Protein AF-A0A0P9UW03-F1 (afdb_monomer)

Structure (mmCIF, N/CA/C/O backbone):
data_AF-A0A0P9UW03-F1
#
_entry.id   AF-A0A0P9UW03-F1
#
loop_
_atom_site.group_PDB
_atom_site.id
_atom_site.type_symbol
_atom_site.label_atom_id
_atom_site.label_alt_id
_atom_site.label_comp_id
_atom_site.label_asym_id
_atom_site.label_entity_id
_atom_site.label_seq_id
_atom_site.pdbx_PDB_ins_code
_atom_site.Cartn_x
_atom_site.Cartn_y
_atom_site.Cartn_z
_atom_site.occupancy
_atom_site.B_iso_or_equiv
_atom_site.auth_seq_id
_atom_site.auth_comp_id
_atom_site.auth_asym_id
_atom_site.auth_atom_id
_atom_site.pdbx_PDB_model_num
ATOM 1 N N . MET A 1 1 ? -14.254 2.993 82.848 1.00 34.12 1 MET A N 1
ATOM 2 C CA . MET A 1 1 ? -15.369 2.214 82.258 1.00 34.12 1 MET A CA 1
ATOM 3 C C . MET A 1 1 ? -15.963 3.049 81.121 1.00 34.12 1 MET A C 1
ATOM 5 O O . MET A 1 1 ? -16.793 3.900 81.372 1.00 34.12 1 MET A O 1
ATOM 9 N N . ASN A 1 2 ? -15.267 3.167 79.989 1.00 41.25 2 ASN A N 1
ATOM 10 C CA . ASN A 1 2 ? -15.524 2.477 78.713 1.00 41.25 2 ASN A CA 1
ATOM 11 C C . ASN A 1 2 ? -16.991 2.553 78.235 1.00 41.25 2 ASN A C 1
ATOM 13 O O . ASN A 1 2 ? -17.803 1.701 78.590 1.00 41.25 2 ASN A O 1
ATOM 17 N N . ALA A 1 3 ? -17.296 3.564 77.414 1.00 46.59 3 ALA A N 1
ATOM 18 C CA . ALA A 1 3 ? -18.550 3.689 76.675 1.00 46.59 3 ALA A CA 1
ATOM 19 C C . ALA A 1 3 ? -18.263 3.775 75.167 1.00 46.59 3 ALA A C 1
ATOM 21 O O . ALA A 1 3 ? -17.296 4.387 74.719 1.00 46.59 3 ALA A O 1
ATOM 22 N N . LYS A 1 4 ? -19.090 3.052 74.416 1.00 47.91 4 LYS A N 1
ATOM 23 C CA . LYS A 1 4 ? -18.868 2.516 73.073 1.00 47.91 4 LYS A CA 1
ATOM 24 C C . LYS A 1 4 ? -19.266 3.478 71.944 1.00 47.91 4 LYS A C 1
ATOM 26 O O . LYS A 1 4 ? -20.337 4.062 71.988 1.00 47.91 4 LYS A O 1
ATOM 31 N N . ARG A 1 5 ? -18.446 3.423 70.884 1.00 53.12 5 ARG A N 1
ATOM 32 C CA . ARG A 1 5 ? -18.746 3.431 69.433 1.00 53.12 5 ARG A CA 1
ATOM 33 C C . ARG A 1 5 ? -19.629 4.551 68.858 1.0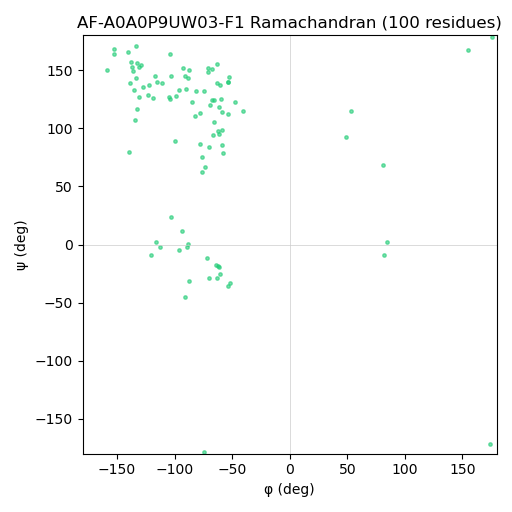0 53.12 5 ARG A C 1
ATOM 35 O O . ARG A 1 5 ? -20.846 4.484 68.950 1.00 53.12 5 ARG A O 1
ATOM 42 N N . LEU A 1 6 ? -19.021 5.369 67.997 1.00 51.91 6 LEU A N 1
ATOM 43 C CA . LEU A 1 6 ? -19.617 5.706 66.702 1.00 51.91 6 LEU A CA 1
ATOM 44 C C . LEU A 1 6 ? -18.565 5.564 65.594 1.00 51.91 6 LEU A C 1
ATOM 46 O O . LEU A 1 6 ? -17.529 6.223 65.594 1.00 51.91 6 LEU A O 1
ATOM 50 N N . LEU A 1 7 ? -18.846 4.623 64.691 1.00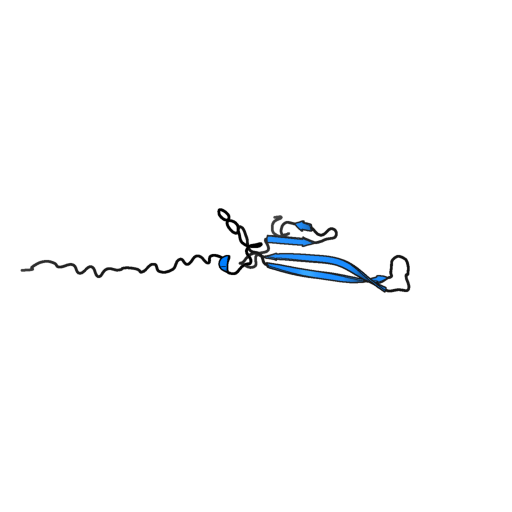 52.00 7 LEU A N 1
ATOM 51 C CA . LEU A 1 7 ? -18.197 4.430 63.401 1.00 52.00 7 LEU A CA 1
ATOM 52 C C . LEU A 1 7 ? -18.426 5.687 62.547 1.00 52.00 7 LEU A C 1
ATOM 54 O O . LEU A 1 7 ? -19.565 5.962 62.185 1.00 52.00 7 LEU A O 1
ATOM 58 N N . CYS A 1 8 ? -17.362 6.380 62.149 1.00 37.59 8 CYS A N 1
ATOM 59 C CA . CYS A 1 8 ? -17.387 7.197 60.937 1.00 37.59 8 CYS A CA 1
ATOM 60 C C . CYS A 1 8 ? -16.714 6.388 59.826 1.00 37.59 8 CYS A C 1
ATOM 62 O O . CYS A 1 8 ? -15.499 6.452 59.644 1.00 37.59 8 CYS A O 1
ATOM 64 N N . LEU A 1 9 ? -17.507 5.589 59.102 1.00 45.03 9 LEU A N 1
ATOM 65 C CA . LEU A 1 9 ? -17.131 5.145 57.761 1.00 45.03 9 LEU A CA 1
ATOM 66 C C . LEU A 1 9 ? -17.121 6.394 56.876 1.00 45.03 9 LEU A C 1
ATOM 68 O O . LEU A 1 9 ? -18.158 6.808 56.362 1.00 45.03 9 LEU A O 1
ATOM 72 N N . ALA A 1 10 ? -15.956 7.018 56.722 1.00 56.12 10 ALA A N 1
ATOM 73 C CA . ALA A 1 10 ? -15.746 7.986 55.660 1.00 56.12 10 ALA A CA 1
ATOM 74 C C . ALA A 1 10 ? -15.818 7.222 54.331 1.00 56.12 10 ALA A C 1
ATOM 76 O O . ALA A 1 10 ? -14.943 6.418 54.000 1.00 56.12 10 ALA A O 1
ATOM 77 N N . GLY A 1 11 ? -16.938 7.407 53.634 1.00 50.75 11 GLY A N 1
ATOM 78 C CA . GLY A 1 11 ? -17.266 6.751 52.380 1.00 50.75 11 GLY A CA 1
ATOM 79 C C . GLY A 1 11 ? -16.163 6.947 51.348 1.00 50.75 11 GLY A C 1
ATOM 80 O O . GLY A 1 11 ? -15.941 8.044 50.847 1.00 50.75 11 GLY A O 1
ATOM 81 N N . SER A 1 12 ? -15.491 5.851 51.009 1.00 57.44 12 SER A N 1
ATOM 82 C CA . SER A 1 12 ? -14.648 5.765 49.822 1.00 57.44 12 SER A CA 1
ATOM 83 C C . SER A 1 12 ? -15.554 5.621 48.598 1.00 57.44 12 SER A C 1
ATOM 85 O O . SER 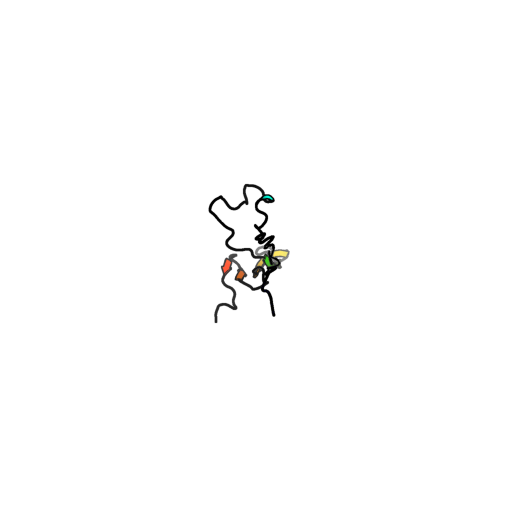A 1 12 ? -15.710 4.533 48.053 1.00 57.44 12 SER A O 1
ATOM 87 N N . THR A 1 13 ? -16.202 6.706 48.173 1.00 57.00 13 THR A N 1
ATOM 88 C CA . THR A 1 13 ? -16.796 6.768 46.834 1.00 57.00 13 THR A CA 1
ATOM 89 C C . THR A 1 13 ? -15.671 7.036 45.843 1.00 57.00 13 THR A C 1
ATOM 91 O O . THR A 1 13 ? -15.370 8.183 45.516 1.00 57.00 13 THR A O 1
ATOM 94 N N . LEU A 1 14 ? -15.018 5.961 45.394 1.00 55.81 14 LEU A N 1
ATOM 95 C CA . LEU A 1 14 ? -14.230 5.965 44.166 1.00 55.81 14 LEU A CA 1
ATOM 96 C C . LEU A 1 14 ? -15.176 6.356 43.028 1.00 55.81 14 LEU A C 1
ATOM 98 O O . LEU A 1 14 ? -15.957 5.542 42.538 1.00 55.81 14 LEU A O 1
ATOM 102 N N . ALA A 1 15 ? -15.136 7.631 42.650 1.00 52.59 15 ALA A N 1
ATOM 103 C CA . ALA A 1 15 ? -15.757 8.126 41.439 1.00 52.59 15 ALA A CA 1
ATOM 104 C C . ALA A 1 15 ? -15.077 7.428 40.254 1.00 52.59 15 ALA A C 1
ATOM 106 O O . ALA A 1 15 ? -13.987 7.796 39.824 1.00 52.59 15 ALA A O 1
ATOM 107 N N . PHE A 1 16 ? -15.719 6.372 39.759 1.00 59.12 16 PHE A N 1
ATOM 108 C CA . PHE A 1 16 ? -15.352 5.662 38.540 1.00 59.12 16 PHE A CA 1
ATOM 109 C C . PHE A 1 16 ? -15.800 6.505 37.338 1.00 59.12 16 PHE A C 1
ATOM 111 O O . PHE A 1 16 ? -16.703 6.145 36.586 1.00 59.12 16 PHE A O 1
ATOM 118 N N . THR A 1 17 ? -15.244 7.708 37.208 1.00 55.97 17 THR A N 1
ATOM 119 C CA . THR A 1 17 ? -15.541 8.595 36.087 1.00 55.97 17 THR A CA 1
ATOM 120 C C . THR A 1 17 ? -14.647 8.243 34.910 1.00 55.97 17 THR A C 1
ATOM 122 O O . THR A 1 17 ? -13.424 8.311 35.001 1.00 55.97 17 THR A O 1
ATOM 125 N N . CYS A 1 18 ? -15.316 7.932 33.800 1.00 46.69 18 CYS A N 1
ATOM 126 C CA . CYS A 1 18 ? -14.798 7.853 32.439 1.00 46.69 18 CYS A CA 1
ATOM 127 C C . CYS A 1 18 ? -14.060 6.561 32.054 1.00 46.69 18 CYS A C 1
ATOM 129 O O . CYS A 1 18 ? -12.914 6.593 31.616 1.00 46.69 18 CYS A O 1
ATOM 131 N N . LEU A 1 19 ? -14.804 5.448 31.973 1.00 50.62 19 LEU A N 1
ATOM 132 C CA . LEU A 1 19 ? -14.663 4.589 30.787 1.00 50.62 19 LEU A CA 1
ATOM 133 C C . LEU A 1 19 ? -15.348 5.277 29.600 1.00 50.62 19 LEU A C 1
ATOM 135 O O . LEU A 1 19 ? -16.346 4.800 29.060 1.00 50.62 19 LEU A O 1
ATOM 139 N N . SER A 1 20 ? -14.787 6.403 29.164 1.00 52.31 20 SER A N 1
ATOM 140 C CA . SER A 1 20 ? -14.965 6.835 27.785 1.00 52.31 20 SER A CA 1
ATOM 141 C C . SER A 1 20 ? -14.158 5.851 26.960 1.00 52.31 20 SER A C 1
ATOM 143 O O . SER A 1 20 ? -12.985 6.062 26.658 1.00 52.31 20 SER A O 1
ATOM 145 N N . SER A 1 21 ? -14.781 4.712 26.662 1.00 51.59 21 SER A N 1
ATOM 146 C CA . SER A 1 21 ? -14.346 3.884 25.552 1.00 51.59 21 SER A CA 1
ATOM 147 C C . SER A 1 21 ? -14.173 4.851 24.394 1.00 51.59 21 SER A C 1
ATOM 149 O O . SER A 1 21 ? -15.102 5.603 24.103 1.00 51.59 21 SER A O 1
ATOM 151 N N . ILE A 1 22 ? -12.976 4.905 23.817 1.00 50.34 22 ILE A N 1
ATOM 152 C CA . ILE A 1 22 ? -12.690 5.656 22.601 1.00 50.34 22 ILE A CA 1
ATOM 153 C C . ILE A 1 22 ? -13.625 5.066 21.544 1.00 50.34 22 ILE A C 1
ATOM 155 O O . ILE A 1 22 ? -13.284 4.112 20.846 1.00 50.34 22 ILE A O 1
ATOM 159 N N . ALA A 1 23 ? -14.856 5.572 21.498 1.00 53.75 23 ALA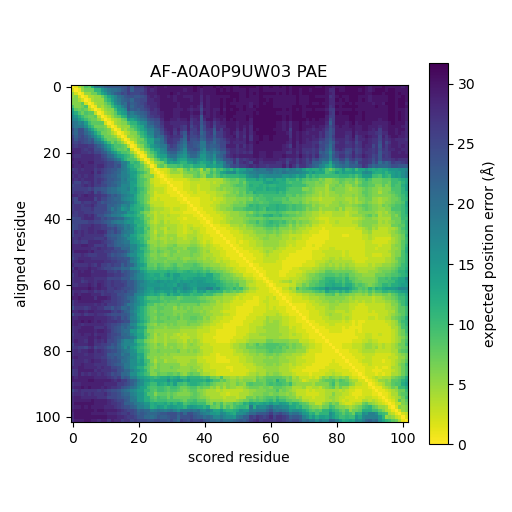 A N 1
ATOM 160 C CA . ALA A 1 23 ? -15.757 5.421 20.389 1.00 53.75 23 ALA A CA 1
ATOM 161 C C . ALA A 1 23 ? -14.996 6.105 19.267 1.00 53.75 23 ALA A C 1
ATOM 163 O O . ALA A 1 23 ? -14.934 7.330 19.213 1.00 53.75 23 ALA A O 1
ATOM 164 N N . MET A 1 24 ? -14.272 5.296 18.488 1.00 60.97 24 MET A N 1
ATOM 165 C CA . MET A 1 24 ? -13.554 5.727 17.297 1.00 60.97 24 MET A CA 1
ATOM 166 C C . MET A 1 24 ? -14.462 6.713 16.593 1.00 60.97 24 MET A C 1
ATOM 168 O O . MET A 1 24 ? -15.561 6.284 16.265 1.00 60.97 24 MET A O 1
ATOM 172 N N . ALA A 1 25 ? -14.073 7.983 16.485 1.00 65.75 25 ALA A N 1
ATOM 173 C CA . ALA A 1 25 ? -14.981 9.104 16.259 1.00 65.75 25 ALA A CA 1
ATOM 174 C C . ALA A 1 25 ? -15.820 8.942 14.975 1.00 65.75 25 ALA A C 1
ATOM 176 O O . ALA A 1 25 ? -15.522 9.499 13.928 1.00 65.75 25 ALA A O 1
ATOM 177 N N . GLN A 1 26 ? -16.873 8.123 15.045 1.00 80.12 26 GLN A N 1
ATOM 178 C CA . GLN A 1 26 ? -17.795 7.839 13.952 1.00 80.12 26 GLN A CA 1
ATOM 179 C C . GLN A 1 26 ? -18.632 9.082 13.682 1.00 80.12 26 GLN A C 1
ATOM 181 O O . GLN A 1 26 ? -19.026 9.325 12.550 1.00 80.12 26 GLN A O 1
ATOM 186 N N . THR A 1 27 ? -18.854 9.902 14.709 1.00 77.44 27 THR A N 1
ATOM 187 C CA . THR A 1 27 ? -19.536 11.192 1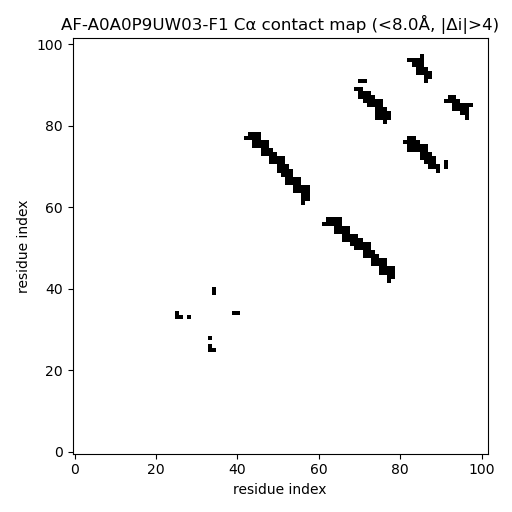4.616 1.00 77.44 27 THR A CA 1
ATOM 188 C C . THR A 1 27 ? -18.821 12.179 13.697 1.00 77.44 27 THR A C 1
ATOM 190 O O . THR A 1 27 ? -19.492 13.005 13.089 1.00 77.44 27 THR A O 1
ATOM 193 N N . ASP A 1 28 ? -17.511 12.043 13.504 1.00 86.12 28 ASP A N 1
ATOM 194 C CA . ASP A 1 28 ? -16.722 12.998 12.714 1.00 86.12 28 ASP A CA 1
ATOM 195 C C . ASP A 1 28 ? -16.540 12.536 11.260 1.00 86.12 28 ASP A C 1
ATOM 197 O O . ASP A 1 28 ? -15.987 13.248 10.424 1.00 86.12 28 ASP A O 1
ATOM 201 N N . LEU A 1 29 ? -17.022 11.333 10.940 1.00 87.69 29 LEU A N 1
ATOM 202 C CA . LEU A 1 29 ? -16.955 10.760 9.605 1.00 87.69 29 LEU A CA 1
ATOM 203 C C . LEU A 1 29 ? -18.206 11.109 8.778 1.00 87.69 29 LEU A C 1
ATOM 205 O O . LEU A 1 29 ? -19.312 11.118 9.333 1.00 87.69 29 LEU A O 1
ATOM 209 N N . PRO A 1 30 ? -18.064 11.320 7.451 1.00 92.75 30 PRO A N 1
ATOM 210 C CA . PRO A 1 30 ? -19.201 11.389 6.538 1.00 92.75 30 PRO A CA 1
ATOM 211 C C . PRO A 1 30 ? -20.099 10.158 6.671 1.00 92.75 30 PRO A C 1
ATOM 213 O O . PRO A 1 30 ? -19.609 9.043 6.851 1.00 92.75 30 PRO A O 1
ATOM 216 N N . GLU A 1 31 ? -21.412 10.342 6.534 1.00 89.94 31 GLU A N 1
ATOM 217 C CA . GLU A 1 31 ? -22.395 9.267 6.722 1.00 89.94 31 GLU A CA 1
ATOM 218 C C . GLU A 1 31 ? -22.102 8.029 5.860 1.00 89.94 31 GLU A C 1
ATOM 220 O O . GLU A 1 31 ? -22.222 6.905 6.340 1.00 89.94 31 GLU A O 1
ATOM 225 N N . SER A 1 32 ? -21.599 8.228 4.637 1.00 92.25 32 SER A N 1
ATOM 226 C CA . SER A 1 32 ? -21.252 7.157 3.695 1.00 92.25 32 SER A CA 1
ATOM 227 C C . SER A 1 32 ? -20.118 6.228 4.149 1.00 92.25 32 SER A C 1
ATOM 229 O O . SER A 1 32 ? -19.963 5.151 3.581 1.00 92.25 32 SER A O 1
ATOM 231 N N . VAL A 1 33 ? -19.301 6.631 5.127 1.00 90.69 33 VAL A N 1
ATOM 232 C CA . VAL A 1 33 ? -18.184 5.827 5.664 1.00 90.69 33 VAL A CA 1
ATOM 233 C C . VAL A 1 33 ? -18.374 5.462 7.141 1.00 90.69 33 VAL A C 1
ATOM 235 O O . VAL A 1 33 ? -17.501 4.826 7.736 1.00 90.69 33 VAL A O 1
ATOM 238 N N . ARG A 1 34 ? -19.504 5.852 7.748 1.00 90.75 34 ARG A N 1
ATOM 239 C CA . ARG A 1 34 ? -19.845 5.465 9.119 1.00 90.75 34 ARG A CA 1
ATOM 240 C C . ARG A 1 34 ? -20.205 3.986 9.194 1.00 90.75 34 ARG A C 1
ATOM 242 O O . ARG A 1 34 ? -20.790 3.409 8.281 1.00 90.75 34 ARG A O 1
ATOM 249 N N . VAL A 1 35 ? -19.905 3.380 10.334 1.00 90.00 35 VAL A N 1
ATOM 250 C CA . VAL A 1 35 ? -20.366 2.034 10.667 1.00 90.00 35 VAL A CA 1
ATOM 251 C C . VAL A 1 35 ? -21.890 2.064 10.862 1.00 90.00 35 VAL A C 1
ATOM 253 O O . VAL A 1 35 ? -22.367 2.836 11.696 1.00 90.00 35 VAL A O 1
ATOM 256 N N . PRO A 1 36 ? -22.666 1.232 10.141 1.00 90.88 36 PRO A N 1
ATOM 257 C CA . PRO A 1 36 ? -24.117 1.189 10.298 1.00 90.88 36 PRO A CA 1
ATOM 258 C C . PRO A 1 36 ? -24.546 0.742 11.699 1.00 90.88 36 PRO A C 1
ATOM 260 O O . PRO A 1 36 ? -23.833 -0.009 12.371 1.00 90.88 36 PRO A O 1
ATOM 263 N N . ALA A 1 37 ? -25.750 1.141 12.115 1.00 89.25 37 ALA A N 1
ATOM 264 C CA . ALA A 1 37 ? -26.326 0.717 13.389 1.00 89.25 37 ALA A CA 1
ATOM 265 C C . ALA A 1 37 ? -26.330 -0.819 13.526 1.00 89.25 37 ALA A C 1
ATOM 267 O O . ALA A 1 37 ? -26.575 -1.545 12.563 1.00 89.25 37 ALA A O 1
ATOM 268 N N . GLY A 1 38 ? -26.021 -1.313 14.727 1.00 91.62 38 GLY A N 1
ATOM 269 C CA . GLY A 1 38 ? -25.886 -2.748 15.005 1.00 91.62 38 GLY A CA 1
ATOM 270 C C . GLY A 1 38 ? -24.531 -3.360 14.621 1.00 91.62 38 GLY A C 1
ATOM 271 O O . GLY A 1 38 ? -24.249 -4.483 15.032 1.00 91.62 38 GLY A O 1
ATOM 272 N N . ASN A 1 39 ? -23.663 -2.633 13.908 1.00 91.44 39 ASN A N 1
ATOM 273 C CA . ASN A 1 39 ? -22.303 -3.069 13.592 1.00 91.44 39 ASN A CA 1
ATOM 274 C C . ASN A 1 39 ? -21.258 -2.356 14.459 1.00 91.44 39 ASN A C 1
ATOM 276 O O . ASN A 1 39 ? -21.512 -1.327 15.083 1.00 91.44 39 ASN A O 1
ATOM 280 N N . LYS A 1 40 ? -20.045 -2.910 14.480 1.00 88.81 40 LYS A N 1
ATOM 281 C CA . LYS A 1 40 ? -18.883 -2.318 15.150 1.00 88.81 40 LYS A CA 1
ATOM 282 C C . LYS A 1 40 ? -17.648 -2.429 14.269 1.00 88.81 40 LYS A C 1
ATOM 284 O O . LYS A 1 40 ? -17.536 -3.356 13.469 1.00 88.81 40 LYS A O 1
ATOM 289 N N . VAL A 1 41 ? -16.702 -1.508 14.445 1.00 87.19 41 VAL A N 1
ATOM 290 C CA . VAL A 1 41 ? -15.397 -1.604 13.782 1.00 87.19 41 VAL A CA 1
ATOM 291 C C . VAL A 1 41 ? -14.712 -2.900 14.211 1.00 87.19 41 VAL A C 1
ATOM 293 O O . VAL A 1 41 ? -14.528 -3.142 15.403 1.00 87.19 41 VAL A O 1
ATOM 296 N N . SER A 1 42 ? -14.319 -3.719 13.235 1.00 88.06 42 SER A N 1
ATOM 297 C CA . SER A 1 42 ? -13.632 -4.986 13.502 1.00 88.06 42 SER A CA 1
ATOM 298 C C . SER A 1 42 ? -12.114 -4.834 13.609 1.00 88.06 42 SER A C 1
ATOM 300 O O . SER A 1 42 ? -11.484 -5.603 14.328 1.00 88.06 42 SER A O 1
ATOM 302 N N . MET A 1 43 ? -11.509 -3.890 12.879 1.00 86.62 43 MET A N 1
ATOM 303 C CA . MET A 1 43 ? -10.056 -3.715 12.823 1.00 86.62 43 MET A CA 1
ATOM 304 C C . MET A 1 43 ? -9.684 -2.299 12.363 1.00 86.62 43 MET A C 1
ATOM 306 O O . MET A 1 43 ? -10.407 -1.674 11.591 1.00 86.62 43 MET A O 1
ATOM 310 N N . THR A 1 44 ? -8.534 -1.801 12.819 1.00 88.12 44 THR A N 1
ATOM 311 C CA . THR A 1 44 ? -7.886 -0.597 12.282 1.00 88.12 44 THR A CA 1
ATOM 312 C C . THR A 1 44 ? -6.429 -0.928 12.018 1.00 88.12 44 THR A C 1
ATOM 314 O O . THR A 1 44 ? -5.740 -1.407 12.921 1.00 88.12 44 THR A O 1
ATOM 317 N N . THR A 1 45 ? -5.973 -0.673 10.799 1.00 92.94 45 THR A N 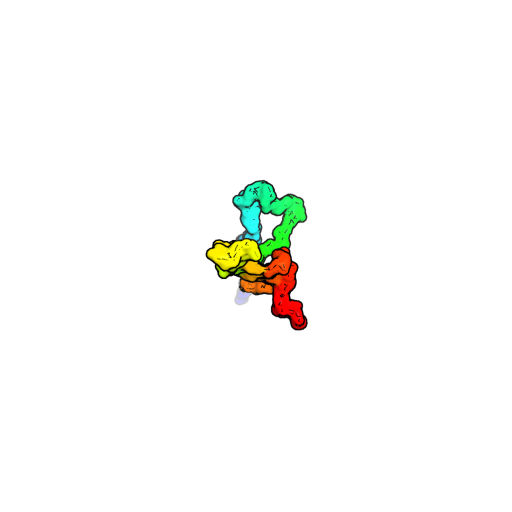1
ATOM 318 C CA . THR A 1 45 ? -4.607 -0.961 10.364 1.00 92.94 45 THR A CA 1
ATOM 319 C C . THR A 1 45 ? -4.044 0.195 9.564 1.00 92.94 45 THR A C 1
ATOM 321 O O . THR A 1 45 ? -4.780 0.846 8.826 1.00 92.94 45 THR A O 1
ATOM 324 N N . THR A 1 46 ? -2.734 0.384 9.646 1.00 95.38 46 THR A N 1
ATOM 325 C CA . THR A 1 46 ? -1.990 1.339 8.827 1.00 95.38 46 THR A CA 1
ATOM 326 C C . THR A 1 46 ? -1.231 0.585 7.745 1.00 95.38 46 THR A C 1
ATOM 328 O O . THR A 1 46 ? -0.468 -0.337 8.041 1.00 95.38 46 THR A O 1
ATOM 331 N N . GLY A 1 47 ? -1.452 0.966 6.487 1.00 94.38 47 GLY A N 1
ATOM 332 C CA . GLY A 1 47 ? -0.673 0.478 5.354 1.00 94.38 47 GLY A CA 1
ATOM 333 C C . GLY A 1 47 ? 0.636 1.249 5.223 1.00 94.38 47 GLY A C 1
ATOM 334 O O . GLY A 1 47 ? 0.626 2.476 5.264 1.00 94.38 47 GLY A O 1
ATOM 335 N N . VAL A 1 48 ? 1.751 0.540 5.055 1.00 95.50 48 VAL A N 1
ATOM 336 C CA . VAL A 1 48 ? 3.071 1.140 4.805 1.00 95.50 48 VAL A CA 1
ATOM 337 C C . VAL A 1 48 ? 3.753 0.371 3.685 1.00 95.50 48 VAL A C 1
ATOM 339 O O . VAL A 1 48 ? 3.775 -0.860 3.710 1.00 95.50 48 VAL A O 1
ATOM 342 N N . GLY A 1 49 ? 4.315 1.071 2.705 1.00 94.31 49 GLY A N 1
ATOM 343 C CA . GLY A 1 49 ? 5.023 0.427 1.610 1.00 94.31 49 GLY A CA 1
ATOM 344 C C . GLY A 1 49 ? 5.462 1.377 0.513 1.00 94.31 49 GLY A C 1
ATOM 345 O O . GLY A 1 49 ? 5.350 2.592 0.638 1.00 94.31 49 GLY A O 1
ATOM 346 N N . GLU A 1 50 ? 5.943 0.777 -0.567 1.00 95.81 50 GLU A N 1
ATOM 347 C CA . GLU A 1 50 ? 6.536 1.455 -1.713 1.00 95.81 50 GLU A CA 1
ATOM 348 C C . GLU A 1 50 ? 5.956 0.902 -3.018 1.00 95.81 50 GLU A C 1
ATOM 350 O O . GLU A 1 50 ? 5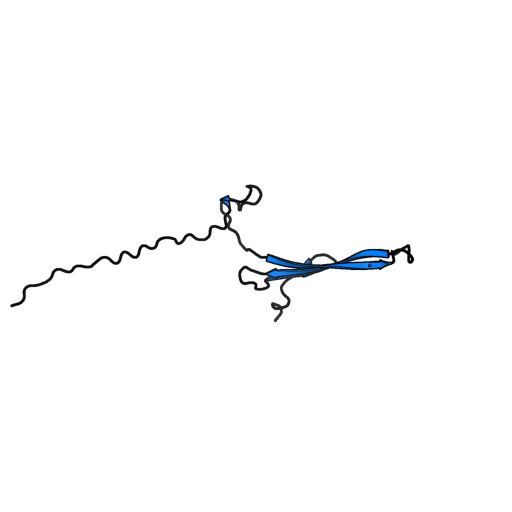.472 -0.235 -3.083 1.00 95.81 50 GLU A O 1
ATOM 355 N N . ILE A 1 51 ? 6.024 1.716 -4.070 1.00 94.88 51 ILE A N 1
ATOM 356 C CA . ILE A 1 51 ? 5.698 1.318 -5.437 1.00 94.88 51 ILE A CA 1
ATOM 357 C C . ILE A 1 51 ? 6.952 1.487 -6.283 1.00 94.88 51 ILE A C 1
ATOM 359 O O . ILE A 1 51 ? 7.535 2.569 -6.322 1.00 94.88 51 ILE A O 1
ATOM 363 N N . THR A 1 52 ? 7.344 0.423 -6.976 1.00 95.62 52 THR A N 1
ATOM 364 C CA . THR A 1 52 ? 8.540 0.424 -7.812 1.00 95.62 52 THR A CA 1
ATOM 365 C C . THR A 1 52 ? 8.177 0.658 -9.273 1.00 95.62 52 THR A C 1
ATOM 367 O O . THR A 1 52 ? 7.364 -0.067 -9.855 1.00 95.62 52 THR A O 1
ATOM 370 N N . TYR A 1 53 ? 8.843 1.649 -9.862 1.00 95.69 53 TYR A N 1
ATOM 371 C CA . TYR A 1 53 ? 8.874 1.905 -11.296 1.00 95.69 53 TYR A CA 1
ATOM 372 C C . TYR A 1 53 ? 10.300 1.744 -11.800 1.00 95.69 53 TYR A C 1
ATOM 374 O O . TYR A 1 53 ? 11.254 2.088 -11.104 1.00 95.69 53 TYR A O 1
ATOM 382 N N . GLU A 1 54 ? 10.438 1.241 -13.016 1.00 96.00 54 GLU A N 1
ATOM 383 C CA . GLU A 1 54 ? 11.731 1.072 -13.663 1.00 96.00 54 GLU A CA 1
ATOM 384 C C . GLU A 1 54 ? 11.703 1.735 -15.033 1.00 96.00 54 GLU A C 1
ATOM 386 O O . GLU A 1 54 ? 10.738 1.589 -15.782 1.00 96.00 54 GLU A O 1
ATOM 391 N N . CYS A 1 55 ? 12.762 2.476 -15.347 1.00 96.31 55 CYS A N 1
ATOM 392 C CA . CYS A 1 55 ? 12.968 3.035 -16.673 1.00 96.31 55 CYS A CA 1
ATOM 393 C C . CYS A 1 55 ? 13.474 1.915 -17.593 1.00 96.31 55 CYS A C 1
ATOM 395 O O . CYS A 1 55 ? 14.573 1.401 -17.384 1.00 96.31 55 CYS A O 1
ATOM 397 N N . ARG A 1 56 ? 12.669 1.511 -18.579 1.00 95.12 56 ARG A N 1
ATOM 398 C CA . ARG A 1 56 ? 12.951 0.388 -19.487 1.00 95.12 56 ARG A CA 1
ATOM 399 C C . ARG A 1 56 ? 12.778 0.814 -20.939 1.00 95.12 56 ARG A C 1
ATOM 401 O O . ARG A 1 56 ? 12.015 1.732 -21.224 1.00 95.12 56 ARG A O 1
ATOM 408 N N . ALA A 1 57 ? 13.459 0.132 -21.855 1.00 96.06 57 ALA A N 1
ATOM 409 C CA . ALA A 1 57 ? 13.214 0.318 -23.280 1.00 96.06 57 ALA A CA 1
ATOM 410 C C . ALA A 1 57 ? 11.775 -0.096 -23.625 1.00 96.06 57 ALA A C 1
ATOM 412 O O . ALA A 1 57 ? 11.289 -1.120 -23.131 1.00 96.06 57 ALA A O 1
ATOM 413 N N . LYS A 1 58 ? 11.103 0.674 -24.485 1.00 94.00 58 LYS A N 1
ATOM 414 C CA . LYS A 1 58 ? 9.759 0.329 -24.958 1.00 94.00 58 LYS A CA 1
ATOM 415 C C . LYS A 1 58 ? 9.801 -1.005 -25.693 1.00 94.00 58 LYS A C 1
ATOM 417 O O . LYS A 1 58 ? 10.662 -1.209 -26.550 1.00 94.00 58 LYS A O 1
ATOM 422 N N . ALA A 1 59 ? 8.812 -1.863 -25.444 1.00 89.75 59 ALA A N 1
ATOM 423 C CA . ALA A 1 59 ? 8.745 -3.207 -26.032 1.00 89.75 59 ALA A CA 1
ATOM 424 C C . ALA A 1 59 ? 8.889 -3.219 -27.569 1.00 89.75 59 ALA A C 1
ATOM 426 O O . ALA A 1 59 ? 9.478 -4.142 -28.124 1.00 89.75 59 ALA A O 1
ATOM 427 N N . ASN A 1 60 ? 8.395 -2.172 -28.241 1.00 92.44 60 ASN A N 1
ATOM 428 C CA . ASN A 1 60 ? 8.403 -2.052 -29.702 1.00 92.44 60 ASN A CA 1
ATOM 429 C C . ASN A 1 60 ? 9.325 -0.939 -30.237 1.00 92.44 60 ASN A C 1
ATOM 431 O O . ASN A 1 60 ? 9.412 -0.764 -31.449 1.00 92.44 60 ASN A O 1
ATOM 435 N N . MET A 1 61 ? 9.984 -0.160 -29.371 1.00 94.50 61 MET A N 1
ATOM 436 C CA . MET A 1 61 ? 10.853 0.960 -29.768 1.00 94.50 61 MET A CA 1
ATOM 437 C C . MET A 1 61 ? 12.108 0.976 -28.881 1.00 94.50 61 MET A C 1
ATOM 439 O O . MET A 1 61 ? 12.177 1.761 -27.939 1.00 94.50 61 MET A O 1
ATOM 443 N N . PRO A 1 62 ? 13.113 0.120 -29.160 1.00 88.12 62 PRO A N 1
ATOM 444 C CA . PRO A 1 62 ? 14.251 -0.105 -28.257 1.00 88.12 62 PRO A CA 1
ATOM 445 C C . PRO A 1 62 ? 15.128 1.125 -27.981 1.00 88.12 62 PRO A C 1
ATOM 447 O O . PRO A 1 62 ? 15.863 1.143 -27.000 1.00 88.12 62 PRO A O 1
ATOM 450 N N . ASN A 1 63 ? 15.047 2.150 -28.835 1.00 94.81 63 ASN A N 1
ATOM 451 C CA . ASN A 1 63 ? 15.768 3.418 -28.677 1.00 94.81 63 ASN A CA 1
ATOM 452 C C . ASN A 1 63 ? 14.992 4.454 -27.842 1.00 94.81 63 ASN A C 1
ATOM 454 O O . ASN A 1 63 ? 15.471 5.568 -27.647 1.00 94.81 63 ASN A O 1
ATOM 458 N N . GLU A 1 64 ? 13.795 4.110 -27.366 1.00 96.25 64 GLU A N 1
ATOM 459 C CA . GLU A 1 64 ? 12.963 4.955 -26.516 1.00 96.25 64 GLU A CA 1
ATOM 460 C C . GLU A 1 64 ? 12.786 4.320 -25.138 1.00 96.25 64 GLU A C 1
ATOM 462 O O . GLU A 1 64 ? 12.568 3.115 -25.014 1.00 96.25 64 GLU A O 1
ATOM 467 N N . MET A 1 65 ? 12.829 5.152 -24.098 1.00 96.69 65 MET A N 1
ATOM 468 C CA . MET A 1 65 ? 12.668 4.726 -22.710 1.00 96.69 65 MET A CA 1
ATOM 469 C C . MET A 1 65 ? 11.271 5.077 -22.187 1.00 96.69 65 MET A C 1
ATOM 471 O O . MET A 1 65 ? 10.717 6.126 -22.521 1.00 96.69 65 MET A O 1
ATOM 475 N N . GLU A 1 66 ? 10.712 4.223 -21.335 1.00 96.12 66 GLU A N 1
ATOM 476 C CA . GLU A 1 66 ? 9.454 4.451 -20.626 1.00 96.12 66 GLU A CA 1
ATOM 477 C C . GLU A 1 66 ? 9.529 4.003 -19.163 1.00 96.12 66 GLU A C 1
ATOM 479 O O . GLU A 1 66 ? 10.332 3.149 -18.788 1.00 96.12 66 GLU A O 1
ATOM 484 N N . TRP A 1 67 ? 8.663 4.576 -18.327 1.00 97.06 67 TRP A N 1
ATOM 485 C CA . TRP A 1 67 ? 8.476 4.117 -16.956 1.00 97.06 67 TRP A CA 1
ATOM 486 C C . TRP A 1 67 ? 7.525 2.924 -16.935 1.00 97.06 67 TRP A C 1
ATOM 488 O O . TRP A 1 67 ? 6.325 3.069 -17.160 1.00 97.06 67 TRP A O 1
ATOM 498 N N . ALA A 1 68 ? 8.055 1.748 -16.621 1.00 94.00 68 ALA A N 1
ATOM 499 C CA . ALA A 1 68 ? 7.282 0.531 -16.453 1.00 94.00 68 ALA A CA 1
ATOM 500 C C . ALA A 1 68 ? 6.964 0.294 -14.971 1.00 94.00 68 ALA A C 1
ATOM 502 O O . ALA A 1 68 ? 7.844 0.352 -14.109 1.00 94.00 68 ALA A O 1
ATOM 503 N N . PHE A 1 69 ? 5.702 -0.019 -14.672 1.00 93.06 69 PHE A N 1
ATOM 504 C CA . PHE A 1 69 ? 5.290 -0.453 -13.340 1.00 93.06 69 PHE A CA 1
ATOM 505 C C . PHE A 1 69 ? 5.867 -1.840 -13.042 1.00 93.06 69 PHE A C 1
ATOM 507 O O . PHE A 1 69 ? 5.580 -2.807 -13.749 1.00 93.06 69 PHE A O 1
ATOM 514 N N . VAL A 1 70 ? 6.680 -1.942 -11.991 1.00 94.44 70 VAL A N 1
ATOM 515 C CA . VAL A 1 70 ? 7.295 -3.212 -11.577 1.00 94.44 70 VAL A CA 1
ATOM 516 C C . VAL A 1 70 ? 6.417 -3.925 -10.562 1.00 94.44 70 VAL A C 1
ATOM 518 O O . VAL A 1 70 ? 6.176 -5.123 -10.681 1.00 94.44 70 VAL A O 1
ATOM 521 N N . GLY A 1 71 ? 5.915 -3.187 -9.574 1.00 94.75 71 GLY A N 1
ATOM 522 C CA . GLY A 1 71 ? 5.019 -3.738 -8.571 1.00 94.75 71 GLY A CA 1
ATOM 523 C C . GLY A 1 71 ? 5.034 -2.970 -7.252 1.00 94.75 71 GLY A C 1
ATOM 524 O O . GLY A 1 71 ? 5.916 -2.143 -7.009 1.00 94.75 71 GLY A O 1
ATOM 525 N N . PRO A 1 72 ? 4.054 -3.243 -6.379 1.00 95.19 72 PRO A N 1
ATOM 526 C CA . PRO A 1 72 ? 4.019 -2.709 -5.032 1.00 95.19 72 PRO A CA 1
ATOM 527 C C . PRO A 1 72 ? 4.681 -3.669 -4.036 1.00 95.19 72 PRO A C 1
ATOM 529 O O . PRO A 1 72 ? 4.621 -4.893 -4.180 1.00 95.19 72 PRO A O 1
ATOM 532 N N . LYS A 1 73 ? 5.227 -3.114 -2.955 1.00 94.31 73 LYS A N 1
ATOM 533 C CA . LYS A 1 73 ? 5.616 -3.867 -1.762 1.00 94.31 73 LYS A CA 1
ATOM 534 C C . LYS A 1 73 ? 5.125 -3.121 -0.534 1.00 94.31 73 LYS A C 1
ATOM 536 O O . LYS A 1 73 ? 5.684 -2.091 -0.170 1.00 94.31 73 LYS A O 1
ATOM 541 N N . ALA A 1 74 ? 4.092 -3.648 0.115 1.00 95.56 74 ALA A N 1
ATOM 542 C CA . ALA A 1 74 ? 3.530 -3.033 1.311 1.00 95.56 74 ALA A CA 1
ATOM 543 C C . ALA A 1 74 ? 3.130 -4.057 2.378 1.00 95.56 74 ALA A C 1
ATOM 545 O O . ALA A 1 74 ? 3.031 -5.268 2.143 1.00 95.56 74 ALA A O 1
ATOM 546 N N . VAL A 1 75 ? 2.904 -3.547 3.582 1.00 95.75 75 VAL A N 1
ATOM 547 C CA . VAL A 1 75 ? 2.447 -4.292 4.750 1.00 95.75 75 VAL A CA 1
ATOM 548 C C . VAL A 1 75 ? 1.271 -3.570 5.398 1.00 95.75 75 VAL A C 1
ATOM 550 O O . VAL A 1 75 ? 1.151 -2.352 5.291 1.00 95.75 75 VAL A O 1
ATOM 553 N N . LEU A 1 76 ? 0.407 -4.326 6.075 1.00 95.31 76 LEU A N 1
ATOM 554 C CA . LEU A 1 76 ? -0.602 -3.778 6.983 1.00 95.31 76 LEU A CA 1
ATOM 555 C C . LEU A 1 76 ? -0.157 -4.031 8.412 1.00 95.31 76 LEU A C 1
ATOM 557 O O . LEU A 1 76 ? 0.097 -5.183 8.766 1.00 95.31 76 LEU A O 1
ATOM 561 N N . ASN A 1 77 ? -0.115 -2.974 9.214 1.00 95.00 77 ASN A N 1
ATOM 562 C CA . ASN A 1 77 ? 0.228 -3.029 10.629 1.00 95.00 77 ASN A CA 1
ATOM 563 C C . ASN A 1 77 ? -1.003 -2.717 11.481 1.00 95.00 77 ASN A C 1
ATOM 565 O O . ASN A 1 77 ? -1.767 -1.818 11.137 1.00 95.00 77 ASN A O 1
ATOM 569 N N . ASP A 1 78 ? -1.206 -3.440 12.581 1.00 93.56 78 ASP A N 1
ATOM 570 C CA . ASP A 1 78 ? -2.233 -3.107 13.572 1.00 93.56 78 ASP A CA 1
ATOM 571 C C . ASP A 1 78 ? -1.837 -1.887 14.432 1.00 93.56 78 ASP A C 1
ATOM 573 O O . ASP A 1 78 ? -0.774 -1.288 14.251 1.00 93.56 78 ASP A O 1
ATOM 577 N N . LYS A 1 79 ? -2.688 -1.508 15.396 1.00 90.62 79 LYS A N 1
ATOM 578 C CA . LYS A 1 79 ? -2.453 -0.355 16.288 1.00 90.62 79 LYS A CA 1
ATOM 579 C C . LYS A 1 79 ? -1.190 -0.474 17.158 1.00 90.62 79 LYS A C 1
ATOM 581 O O . LYS A 1 79 ? -0.723 0.541 17.660 1.00 90.62 79 LYS A O 1
ATOM 586 N N . SER A 1 80 ? -0.658 -1.683 17.351 1.00 91.50 80 SER A N 1
ATOM 587 C CA . SER A 1 80 ? 0.599 -1.935 18.070 1.00 91.50 80 SER A CA 1
ATOM 588 C C . SER A 1 80 ? 1.827 -1.907 17.153 1.00 91.50 80 SER A C 1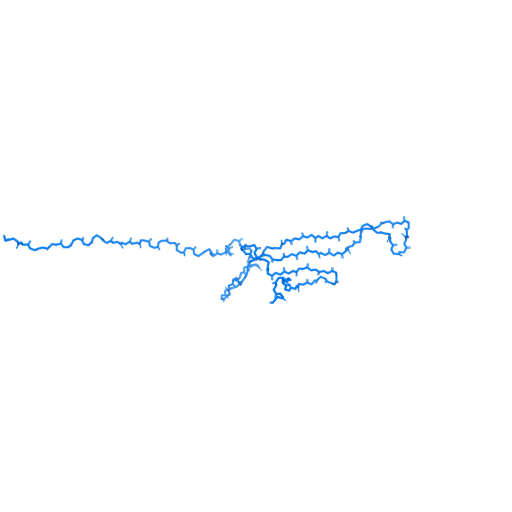
ATOM 590 O O . SER A 1 80 ? 2.951 -2.062 17.621 1.00 91.50 80 SER A O 1
ATOM 592 N N . GLY A 1 81 ? 1.622 -1.716 15.845 1.00 91.69 81 GLY A N 1
ATOM 593 C CA . GLY A 1 81 ? 2.669 -1.777 14.829 1.00 91.69 81 GLY A CA 1
ATOM 594 C C . GLY A 1 81 ? 2.971 -3.196 14.342 1.00 91.69 81 GLY A C 1
ATOM 595 O O . GLY A 1 81 ? 3.849 -3.376 13.500 1.00 91.69 81 GLY A O 1
ATOM 596 N N . LYS A 1 82 ? 2.251 -4.218 14.822 1.00 92.94 82 LYS A N 1
ATOM 597 C CA . LYS A 1 82 ? 2.465 -5.605 14.406 1.00 92.94 82 LYS A CA 1
ATOM 598 C C . LYS A 1 82 ? 1.910 -5.831 13.004 1.00 92.94 82 LYS A C 1
ATOM 600 O O . LYS A 1 82 ? 0.756 -5.513 12.719 1.00 92.94 82 LYS A O 1
ATOM 605 N N . GLN A 1 83 ? 2.709 -6.464 12.150 1.00 94.50 83 GLN A N 1
ATOM 606 C CA . GLN A 1 83 ? 2.283 -6.829 10.806 1.00 94.50 83 GLN A CA 1
ATOM 607 C C . GLN A 1 83 ? 1.163 -7.884 10.835 1.00 94.50 83 GLN A C 1
ATOM 609 O O . GLN A 1 83 ? 1.336 -8.984 11.362 1.00 94.50 83 GLN A O 1
ATOM 614 N N . VAL A 1 84 ? 0.044 -7.569 10.184 1.00 94.25 84 VAL A N 1
ATOM 615 C CA . VAL A 1 84 ? -1.139 -8.434 10.031 1.00 94.25 84 VAL A CA 1
ATOM 616 C C . VAL A 1 84 ? -1.495 -8.728 8.571 1.00 94.25 84 VAL A C 1
ATOM 618 O O . VAL A 1 84 ? -2.288 -9.628 8.308 1.00 94.25 84 VAL A O 1
ATOM 621 N N . GLY A 1 85 ? -0.853 -8.057 7.610 1.00 94.38 85 GLY A N 1
ATOM 622 C CA . GLY A 1 85 ? -0.999 -8.361 6.186 1.00 94.38 85 GLY A CA 1
ATOM 623 C C . GLY A 1 85 ? 0.225 -7.995 5.351 1.00 94.38 85 GLY A C 1
ATOM 624 O O . GLY A 1 85 ? 1.103 -7.242 5.779 1.00 94.38 85 GLY A O 1
ATOM 625 N N . THR A 1 86 ? 0.283 -8.533 4.135 1.00 95.44 86 THR A N 1
ATOM 626 C CA . THR A 1 86 ? 1.266 -8.159 3.110 1.00 95.44 86 THR A CA 1
ATOM 627 C C . THR A 1 86 ? 0.576 -7.942 1.768 1.00 95.44 86 THR A C 1
ATOM 629 O O . THR A 1 86 ? -0.370 -8.656 1.445 1.00 95.44 86 THR A O 1
ATOM 632 N N . TYR A 1 87 ? 1.055 -6.965 1.004 1.00 94.38 87 TYR A N 1
ATOM 633 C CA . TYR A 1 87 ? 0.576 -6.614 -0.329 1.00 94.38 87 TYR A CA 1
ATOM 634 C C . TYR A 1 87 ? 1.730 -6.674 -1.322 1.00 94.38 87 TYR A C 1
ATOM 636 O O . TYR A 1 87 ? 2.795 -6.101 -1.072 1.00 94.38 87 TYR A O 1
ATOM 644 N N . TYR A 1 88 ? 1.522 -7.396 -2.418 1.00 92.81 88 TYR A N 1
ATOM 645 C CA . TYR A 1 88 ? 2.534 -7.663 -3.440 1.00 92.81 88 TYR A CA 1
ATOM 646 C C . TYR A 1 88 ? 1.881 -7.904 -4.806 1.00 92.81 88 TYR A C 1
ATOM 648 O O . TYR A 1 88 ? 0.669 -8.075 -4.894 1.00 92.81 88 TYR A O 1
ATOM 656 N N . GLY A 1 89 ? 2.672 -7.920 -5.876 1.00 89.94 89 GLY A N 1
ATOM 657 C CA . GLY A 1 89 ? 2.205 -8.183 -7.238 1.00 89.94 89 GLY A CA 1
ATOM 658 C C . GLY A 1 89 ? 3.328 -8.024 -8.265 1.00 89.94 89 GLY A C 1
ATOM 659 O O . GLY A 1 89 ? 4.442 -7.677 -7.861 1.00 89.94 89 GLY A O 1
ATOM 660 N N . PRO A 1 90 ? 3.047 -8.266 -9.561 1.00 86.38 90 PRO A N 1
ATOM 661 C CA . PRO A 1 90 ? 1.722 -8.478 -10.175 1.00 86.38 90 PRO A CA 1
ATOM 662 C C . PRO A 1 90 ? 1.220 -9.949 -10.159 1.00 86.38 90 PRO A C 1
ATOM 664 O O . PRO A 1 90 ? 2.050 -10.853 -10.246 1.00 86.38 90 PRO A O 1
ATOM 667 N N . PRO A 1 91 ? -0.113 -10.209 -10.112 1.00 87.44 91 PRO A N 1
ATOM 668 C CA . PRO A 1 91 ? -1.197 -9.249 -9.881 1.00 87.44 91 PRO A CA 1
ATOM 669 C C . PRO A 1 91 ? -1.219 -8.760 -8.426 1.00 87.44 91 PRO A C 1
ATOM 671 O O . PRO A 1 91 ? -0.789 -9.462 -7.511 1.00 87.44 91 PRO A O 1
ATOM 674 N N . ALA A 1 92 ? -1.719 -7.542 -8.217 1.00 87.94 92 ALA A N 1
ATOM 675 C CA . ALA A 1 92 ? -1.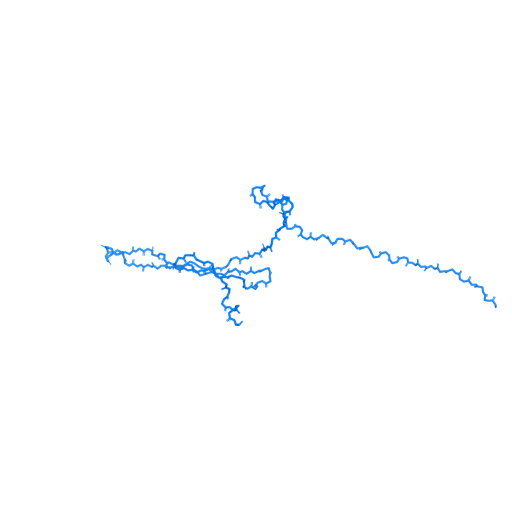840 -6.931 -6.897 1.00 87.94 92 ALA A CA 1
ATOM 676 C C . ALA A 1 92 ? -2.714 -7.780 -5.957 1.00 87.94 92 ALA A C 1
ATOM 678 O O . ALA A 1 92 ? -3.914 -7.928 -6.178 1.00 87.94 92 ALA A O 1
ATOM 679 N N . THR A 1 93 ? -2.105 -8.334 -4.911 1.00 92.25 93 THR A N 1
ATOM 680 C CA . THR A 1 93 ? -2.703 -9.366 -4.060 1.00 92.25 93 THR A CA 1
ATOM 681 C C . THR A 1 93 ? -2.385 -9.122 -2.588 1.00 92.25 93 THR A C 1
ATOM 683 O O . THR A 1 93 ? -1.252 -8.802 -2.221 1.00 92.25 93 THR A O 1
ATOM 686 N N . TRP A 1 94 ? -3.390 -9.327 -1.731 1.00 90.56 94 TRP A N 1
ATOM 687 C CA . TRP A 1 94 ? -3.229 -9.381 -0.279 1.00 90.56 94 TRP A CA 1
ATOM 688 C C . TRP A 1 94 ? -2.955 -10.811 0.189 1.00 90.56 94 TRP A C 1
ATOM 690 O O . TRP A 1 94 ? -3.642 -11.751 -0.202 1.00 90.56 94 TRP A O 1
ATOM 700 N N . GLY A 1 95 ? -1.967 -10.977 1.066 1.00 90.88 95 GLY A N 1
ATOM 701 C CA . GLY A 1 95 ? -1.634 -12.251 1.695 1.00 90.88 95 GLY A CA 1
ATOM 702 C C . GLY A 1 95 ? -1.412 -12.132 3.201 1.00 90.88 95 GLY A C 1
ATOM 703 O O . GLY A 1 95 ? -1.323 -11.035 3.761 1.00 90.88 95 GLY A O 1
ATOM 704 N N . ARG A 1 96 ? -1.284 -13.288 3.865 1.00 87.56 96 ARG A N 1
ATOM 705 C CA . ARG A 1 96 ? -0.900 -13.349 5.282 1.00 87.56 96 ARG A CA 1
ATOM 706 C C . ARG A 1 96 ? 0.551 -12.883 5.486 1.00 87.56 96 ARG A C 1
ATOM 708 O O . ARG A 1 96 ? 1.377 -13.080 4.588 1.00 87.56 96 ARG A O 1
ATOM 715 N N . PRO A 1 97 ? 0.895 -12.317 6.660 1.00 83.56 97 PRO A N 1
ATOM 716 C CA . PRO A 1 97 ? 2.274 -11.984 7.005 1.00 83.56 97 PRO A CA 1
ATOM 717 C C . PRO A 1 97 ? 3.189 -13.195 6.845 1.00 83.56 97 PRO A C 1
ATOM 719 O O . PRO A 1 97 ? 2.830 -14.308 7.231 1.00 83.56 97 PRO A O 1
ATOM 722 N N . LYS A 1 98 ? 4.400 -12.984 6.321 1.00 70.69 98 LYS A N 1
ATOM 723 C CA . LYS A 1 98 ? 5.371 -14.078 6.164 1.00 70.69 98 LYS A CA 1
ATOM 724 C C . LYS A 1 98 ? 5.782 -14.684 7.513 1.00 70.69 98 LYS A C 1
ATOM 726 O O . LYS A 1 98 ? 6.062 -15.873 7.557 1.00 70.69 98 LYS A O 1
ATOM 731 N N . THR A 1 99 ? 5.748 -13.898 8.588 1.00 65.06 99 THR A N 1
ATOM 732 C CA . THR A 1 99 ? 6.046 -14.314 9.970 1.00 65.06 99 THR A CA 1
ATOM 733 C C . THR A 1 99 ? 4.976 -15.209 10.602 1.00 65.06 99 THR A C 1
ATOM 735 O O . THR A 1 99 ? 5.231 -15.802 11.641 1.00 65.06 99 THR A O 1
ATOM 738 N N . ALA A 1 100 ? 3.795 -15.338 9.989 1.00 59.09 100 ALA A N 1
ATOM 739 C CA . ALA A 1 100 ? 2.710 -16.201 10.462 1.00 59.09 100 ALA A CA 1
ATOM 740 C C . ALA A 1 100 ? 2.718 -17.606 9.815 1.00 59.09 100 ALA A C 1
ATOM 742 O O . ALA A 1 100 ? 1.724 -18.320 9.912 1.00 59.09 100 ALA A O 1
ATOM 743 N N . ARG A 1 101 ? 3.795 -17.973 9.100 1.00 57.59 101 ARG A N 1
ATOM 744 C CA . ARG A 1 101 ? 3.983 -19.276 8.427 1.00 57.59 101 ARG A CA 1
ATOM 745 C C . ARG A 1 101 ? 4.940 -20.226 9.169 1.00 57.59 101 ARG A C 1
ATOM 747 O O . ARG A 1 101 ? 5.510 -21.103 8.528 1.00 57.59 101 ARG A O 1
ATOM 754 N N . ASN A 1 102 ? 5.113 -20.037 10.476 1.00 43.00 102 ASN A N 1
ATOM 755 C CA . ASN A 1 102 ? 5.791 -21.000 11.348 1.00 43.00 102 ASN A CA 1
ATOM 756 C C . ASN A 1 102 ? 4.761 -21.850 12.084 1.00 43.00 102 ASN A C 1
ATOM 758 O O . ASN A 1 102 ? 3.755 -21.254 12.535 1.00 43.00 102 ASN A O 1
#

pLDDT: mean 80.48, std 18.7, range [34.12, 97.06]

Sequence (102 aa):
MNAKRLLCLAGSTLAFTCLSSIAMAQTDLPESVRVPAGNKVSMTTTGVGEITYECRAKANMPNEMEWAFVGPKAVLNDKSGKQVGTYYGPPATWGRPKTARN

Radius of gyration: 29.01 Å; Cα contacts (8 Å, |Δi|>4): 117; chains: 1; bounding box: 42×34×112 Å

Nearest PDB structures (foldseek):
  1zbh-assembly1_D  TM=4.474E-01  e=1.085E+00  Homo sapiens
  9b62-assembly1_E  TM=1.791E-01  e=6.956E+00  Homo sapiens

InterPro domains:
  IPR021851 Protein of unknown function DUF3455 [PF11937] (36-81)

Solvent-accessible surface area (backbone atoms only — not comparable to full-atom values): 6864 Å² total; per-residue (Å²): 137,90,83,83,87,81,87,80,81,78,78,83,76,76,78,84,76,73,87,69,68,82,67,70,68,51,88,80,43,61,77,95,75,38,78,55,91,98,60,75,91,87,81,67,66,51,78,52,71,53,74,45,69,42,84,37,58,36,96,89,41,76,93,40,77,40,82,40,83,63,34,46,48,34,35,29,18,38,89,88,63,50,71,66,26,30,37,37,40,82,73,85,42,80,45,72,33,79,85,73,75,120

Secondary structure (DSSP, 8-state):
-------------------------GGGS-GGGSPPTT-------EEEEEEEEEEEEETTEEEEEEEEEEEEEEEEE-TTS-EEEEEETTTTEEE--GGG--

Foldseek 3Di:
DDDDDDDDPPDPPPPPPDPPVCPVPLVVDDPVPHDDPPDDDPFDWDKDWDWDWDWAQDPPGNVDTDTDGPWIWIFIAGPVRHTQWIFIDDVTDIDGDPVVPD

Mean predicted aligned error: 13.43 Å

Organism: NCBI:txid86176